Protein AF-A0A8X6JGU9-F1 (afdb_monomer_lite)

Organism: Trichonephila clavata (NCBI:txid2740835)

Secondary structure (DSSP, 8-state):
---HHHHHHHHHT-SSS-------SSPPP-HHHHHHHHB--GGG-GGG-SEEEEETTEEEEEEEESSS-TTSPPEEEE-BPTT--GGGG-

Sequence (90 aa):
MVSKEIAEMIAEARHVQPFNVVIMKEDFYDISAQCDTFLNTSPIKISTASWIKISRANLTIIQVKTTFSNMEPWKEHNIFKRGKSVNDFS

Foldseek 3Di:
DDDPVVQVCQQPVDVPHGDDRDDDPDDPDPVPVVLVQWFDCVVQPVVQFPDWDADPVCNQWIWTDRDPDPPDDTDIDGGTDPPHDPVVVD

Radius of gyration: 21.93 Å; chains: 1; bounding box: 40×43×54 Å

Structure (mmCIF, N/CA/C/O backbone):
data_AF-A0A8X6JGU9-F1
#
_entry.id   AF-A0A8X6JGU9-F1
#
loop_
_atom_site.group_PDB
_atom_site.id
_atom_site.type_symbol
_atom_site.label_atom_id
_atom_site.label_alt_id
_atom_site.label_comp_id
_atom_site.label_asym_id
_atom_site.label_entity_id
_atom_site.label_seq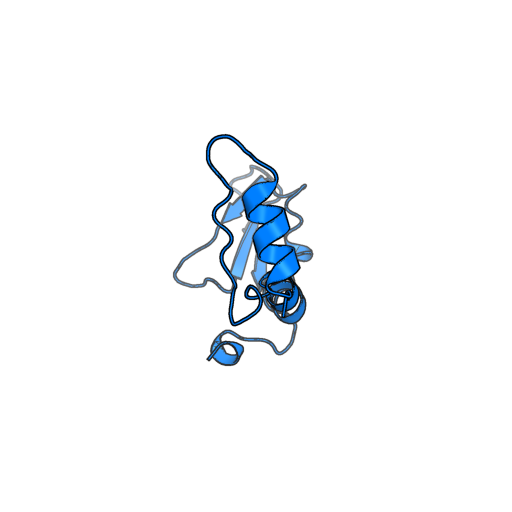_id
_atom_site.pdbx_PDB_ins_code
_atom_site.Cartn_x
_atom_site.Cartn_y
_atom_site.Cartn_z
_atom_site.occupancy
_atom_site.B_iso_or_equiv
_atom_site.auth_seq_id
_atom_site.auth_comp_id
_atom_site.auth_asym_id
_atom_site.auth_atom_id
_atom_site.pdbx_PDB_model_num
ATOM 1 N N . MET A 1 1 ? -15.896 1.110 24.650 1.00 60.75 1 MET A N 1
ATOM 2 C CA . MET A 1 1 ? -17.223 1.731 24.440 1.00 60.75 1 MET A CA 1
ATOM 3 C C . MET A 1 1 ? -17.189 3.146 24.990 1.00 60.75 1 MET A C 1
ATOM 5 O O . MET A 1 1 ? -16.758 3.323 26.122 1.00 60.75 1 MET A O 1
ATOM 9 N N . VAL A 1 2 ? -17.583 4.136 24.190 1.0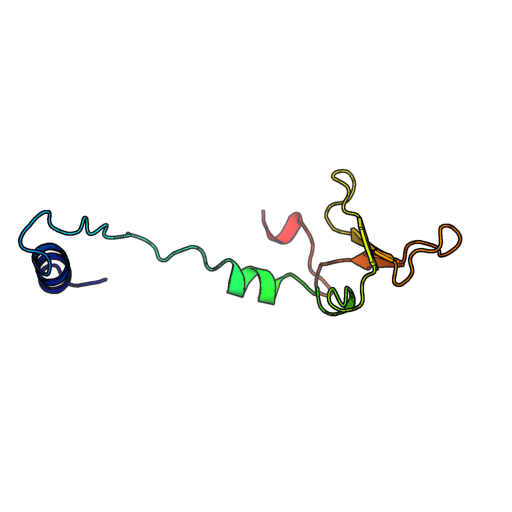0 66.62 2 VAL A N 1
ATOM 10 C CA . VAL A 1 2 ? -17.720 5.533 24.639 1.00 66.62 2 VAL A CA 1
ATOM 11 C C . VAL A 1 2 ? -18.944 5.635 25.558 1.00 66.62 2 VAL A C 1
ATOM 13 O O . VAL A 1 2 ? -19.972 5.023 25.265 1.00 66.62 2 VAL A O 1
ATOM 16 N N . SER A 1 3 ? -18.838 6.351 26.683 1.00 82.38 3 SER A N 1
ATOM 17 C CA . SER A 1 3 ? -19.970 6.537 27.600 1.00 82.38 3 SER A CA 1
ATOM 18 C C . SER A 1 3 ? -21.051 7.416 26.962 1.00 82.38 3 SER A C 1
ATOM 20 O O . SER A 1 3 ? -20.764 8.284 26.135 1.00 82.38 3 SER A O 1
ATOM 22 N N . LYS A 1 4 ? -22.311 7.201 27.357 1.00 83.56 4 LYS A N 1
ATOM 23 C CA . LYS A 1 4 ? -23.466 7.963 26.854 1.00 83.56 4 LYS A CA 1
ATOM 24 C C . LYS A 1 4 ? -23.283 9.475 27.038 1.00 83.56 4 LYS A C 1
ATOM 26 O O . LYS A 1 4 ? -23.564 10.235 26.122 1.00 83.56 4 LYS A O 1
ATOM 31 N N . GLU A 1 5 ? -22.709 9.871 28.170 1.00 85.25 5 GLU A N 1
ATOM 32 C CA . GLU A 1 5 ? -22.412 11.266 28.514 1.00 85.25 5 GLU A CA 1
ATOM 33 C C . GLU A 1 5 ? -21.435 11.923 27.529 1.00 85.25 5 GLU A C 1
ATOM 35 O O . GLU A 1 5 ? -21.631 13.067 27.131 1.00 85.25 5 GLU A O 1
ATOM 40 N N . ILE A 1 6 ? -20.405 11.200 27.073 1.00 86.06 6 ILE A N 1
ATOM 41 C CA . ILE A 1 6 ? -19.452 11.730 26.086 1.00 86.06 6 ILE A CA 1
ATOM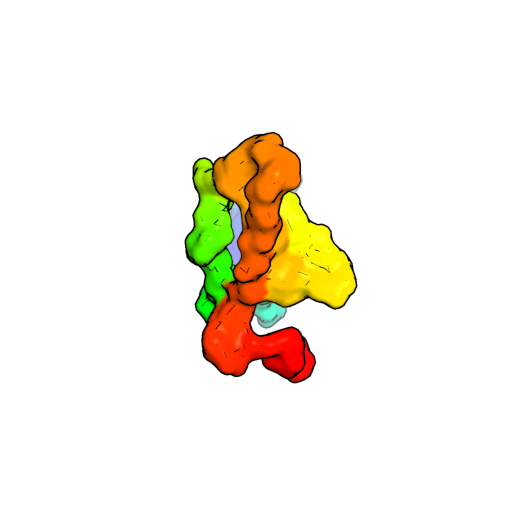 42 C C . ILE A 1 6 ? -20.127 11.881 24.718 1.00 86.06 6 ILE A C 1
ATOM 44 O O . ILE A 1 6 ? -19.889 12.865 24.020 1.00 86.06 6 ILE A O 1
ATOM 48 N N . ALA A 1 7 ? -20.981 10.931 24.331 1.00 86.56 7 ALA A N 1
ATOM 49 C CA . ALA A 1 7 ? -21.722 11.014 23.075 1.00 86.56 7 ALA A CA 1
ATOM 50 C C . ALA A 1 7 ? -22.699 12.205 23.064 1.00 86.56 7 ALA A C 1
ATOM 52 O O . ALA A 1 7 ? -22.771 12.922 22.067 1.00 86.56 7 ALA A O 1
ATOM 53 N N . GLU A 1 8 ? -23.396 12.447 24.177 1.00 87.94 8 GLU A N 1
ATOM 54 C CA . GLU A 1 8 ? -24.298 13.592 24.356 1.00 87.94 8 GLU A CA 1
ATOM 55 C C . GLU A 1 8 ? -23.526 14.918 24.332 1.00 87.94 8 GLU A C 1
ATOM 57 O O . GLU A 1 8 ? -23.878 15.817 23.570 1.00 87.94 8 GLU A O 1
ATOM 62 N N . MET A 1 9 ? -22.393 15.000 25.038 1.00 88.69 9 MET A N 1
ATOM 63 C CA . MET A 1 9 ? -21.512 16.174 25.013 1.00 88.69 9 MET A CA 1
ATOM 64 C C . MET A 1 9 ? -21.017 16.507 23.595 1.00 88.69 9 MET A C 1
ATOM 66 O O . MET A 1 9 ? -20.970 17.675 23.210 1.00 88.69 9 MET A O 1
ATOM 70 N N . ILE A 1 10 ? -20.651 15.499 22.794 1.00 86.94 10 ILE A N 1
ATOM 71 C CA . ILE A 1 10 ? -20.204 15.703 21.407 1.00 86.94 10 ILE A CA 1
ATOM 72 C C . ILE A 1 10 ? -21.364 16.162 20.521 1.00 86.94 10 ILE A C 1
ATOM 74 O O . ILE A 1 10 ? -21.177 17.061 19.702 1.00 86.94 10 ILE A O 1
ATOM 78 N N . ALA A 1 11 ? -22.552 15.573 20.674 1.00 87.38 11 ALA A N 1
ATOM 79 C CA . ALA A 1 11 ? -23.731 15.977 19.913 1.00 87.38 11 ALA A CA 1
ATOM 80 C C . ALA A 1 11 ? -24.082 17.452 20.180 1.00 87.38 11 ALA A C 1
ATOM 82 O O . ALA A 1 11 ? -24.311 18.215 19.238 1.00 87.38 11 ALA A O 1
ATOM 83 N N . GLU A 1 12 ? -24.047 17.861 21.450 1.00 90.19 12 GLU A N 1
ATOM 84 C CA . GLU A 1 12 ? -24.432 19.194 21.924 1.00 90.19 12 GLU A CA 1
ATOM 85 C C . GLU A 1 12 ? -23.349 20.268 21.756 1.00 90.19 12 GLU A C 1
ATOM 87 O O . GLU A 1 12 ? -23.651 21.457 21.862 1.00 90.19 12 GLU A O 1
ATOM 92 N N . ALA A 1 13 ? -22.114 19.890 21.404 1.00 89.50 13 ALA A N 1
ATOM 93 C CA . ALA A 1 13 ? -21.022 20.829 21.135 1.00 89.50 13 ALA A CA 1
ATOM 94 C C . ALA A 1 13 ? -21.358 21.862 20.038 1.00 89.50 13 ALA A C 1
ATOM 96 O O . ALA A 1 13 ? -20.719 22.913 19.951 1.00 89.50 13 ALA A O 1
ATOM 97 N N . ARG A 1 14 ? -22.371 21.588 19.199 1.00 85.19 14 ARG A N 1
ATOM 98 C CA . ARG A 1 14 ? -22.931 22.547 18.241 1.00 85.19 14 ARG A CA 1
ATOM 99 C C . ARG A 1 14 ? -24.406 22.823 18.548 1.00 85.19 14 ARG A C 1
ATOM 101 O O . ARG A 1 14 ? -25.276 22.026 18.216 1.00 85.19 14 ARG A O 1
ATOM 108 N N . HIS A 1 15 ? -24.690 23.999 19.114 1.00 78.12 15 HIS A N 1
ATOM 109 C CA . HIS A 1 15 ? -26.051 24.400 19.505 1.00 78.12 15 HIS A CA 1
ATOM 110 C C . HIS A 1 15 ? -27.027 24.578 18.330 1.00 78.12 15 HIS A C 1
ATOM 112 O O . HIS A 1 15 ? -28.228 24.382 18.493 1.00 78.12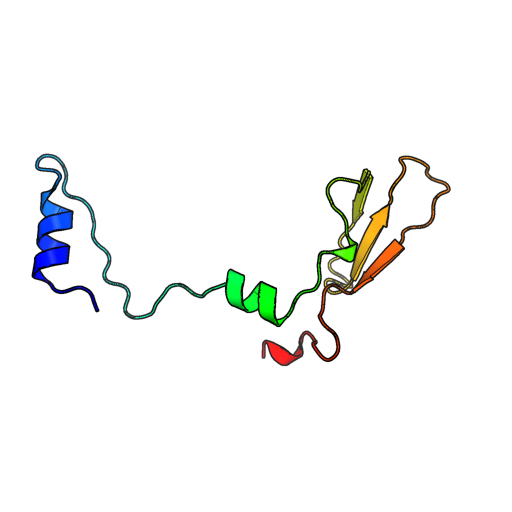 15 HIS A O 1
ATOM 118 N N . VAL A 1 16 ? -26.534 24.936 17.139 1.00 82.12 16 VAL A N 1
ATOM 119 C CA . VAL A 1 16 ? -27.347 25.028 15.917 1.00 82.12 16 VAL A CA 1
ATOM 120 C C . VAL A 1 16 ? -26.969 23.859 15.011 1.00 82.12 16 VAL A C 1
ATOM 122 O O . VAL A 1 16 ? -25.852 23.808 14.500 1.00 82.12 16 VAL A O 1
ATOM 125 N N . GLN A 1 17 ? -27.907 22.922 14.831 1.00 81.25 17 GLN A N 1
ATOM 126 C CA . GLN A 1 17 ? -27.721 21.619 14.172 1.00 81.25 17 GLN A CA 1
ATOM 127 C C . GLN A 1 17 ? -26.677 20.725 14.877 1.00 81.25 17 GLN A C 1
ATOM 129 O O . GLN A 1 17 ? -25.522 20.711 14.451 1.00 81.25 17 GLN A O 1
ATOM 134 N N . PRO A 1 18 ? -27.072 19.965 15.909 1.00 87.31 18 PRO A N 1
ATOM 135 C CA . PRO A 1 18 ? -26.205 19.024 16.625 1.00 87.31 18 PRO A CA 1
ATOM 136 C C . PRO A 1 18 ? -25.456 18.046 15.708 1.00 87.31 18 PRO A C 1
ATOM 138 O O . PRO A 1 18 ? -25.929 17.711 14.616 1.00 87.31 18 PRO A O 1
ATOM 141 N N . PHE A 1 19 ? -24.296 17.558 16.152 1.00 87.38 19 PHE A N 1
ATOM 142 C CA . PHE A 1 19 ? -23.588 16.492 15.439 1.00 87.38 19 PHE A CA 1
ATOM 143 C C . PHE A 1 19 ? -24.354 15.167 15.549 1.00 87.38 19 PHE A C 1
ATOM 145 O O . PHE A 1 19 ? -24.857 14.816 16.615 1.00 87.38 19 PHE A O 1
ATOM 152 N N . ASN A 1 20 ? -24.407 14.399 14.456 1.00 84.12 20 ASN A N 1
ATOM 153 C CA . ASN A 1 20 ? -24.939 13.040 14.493 1.00 84.12 20 ASN A CA 1
ATOM 154 C C . ASN A 1 20 ? -23.851 12.079 14.987 1.00 84.12 20 ASN A C 1
ATOM 156 O O . ASN A 1 20 ? -22.914 11.765 14.250 1.00 84.12 20 ASN A O 1
ATOM 160 N N . VAL A 1 21 ? -23.964 11.636 16.237 1.00 83.88 21 VAL A N 1
ATOM 161 C CA . VAL A 1 21 ? -23.007 10.710 16.850 1.00 83.88 21 VAL A CA 1
ATOM 162 C C . VAL A 1 21 ? -23.472 9.276 16.615 1.00 83.88 21 VAL A C 1
ATOM 164 O O . VAL A 1 21 ? -24.506 8.850 17.125 1.00 83.88 21 VAL A O 1
ATOM 167 N N . VAL A 1 22 ? -22.691 8.514 15.850 1.00 83.12 22 VAL A N 1
ATOM 168 C CA . VAL A 1 22 ? -22.962 7.099 15.572 1.00 83.12 22 VAL A CA 1
ATOM 169 C C . VAL A 1 22 ? -22.104 6.239 16.493 1.00 83.12 22 VAL A C 1
ATOM 171 O O . VAL A 1 22 ? -20.881 6.210 16.367 1.00 83.12 22 VAL A O 1
ATOM 174 N N . ILE A 1 23 ? -22.744 5.523 17.420 1.00 80.25 23 ILE A N 1
ATOM 175 C CA . ILE A 1 23 ? -22.059 4.548 18.274 1.00 80.25 23 ILE A CA 1
ATOM 176 C C . ILE A 1 23 ? -21.845 3.272 17.461 1.00 80.25 23 ILE A C 1
ATOM 178 O O . ILE A 1 23 ? -22.791 2.537 17.174 1.00 80.25 23 ILE A O 1
ATOM 182 N N . MET A 1 24 ? -20.597 3.008 17.089 1.00 76.12 24 MET A N 1
ATOM 183 C CA . MET A 1 24 ? -20.236 1.771 16.406 1.00 76.12 24 MET A CA 1
ATOM 184 C C . MET A 1 24 ? -20.119 0.630 17.421 1.00 76.12 24 MET A C 1
ATOM 186 O O . MET A 1 24 ? -19.548 0.797 18.499 1.00 76.12 24 MET A O 1
ATOM 190 N N . LYS A 1 25 ? -20.716 -0.523 17.093 1.00 70.94 25 LYS A N 1
ATOM 191 C CA . LYS A 1 25 ? -20.635 -1.742 17.919 1.00 70.94 25 LYS A CA 1
ATOM 192 C C . LYS A 1 25 ? -19.268 -2.418 17.825 1.00 70.94 25 LYS A C 1
ATOM 194 O O . LYS A 1 25 ? -18.868 -3.097 18.763 1.00 70.94 25 LYS A O 1
ATOM 199 N N . GLU A 1 26 ? -18.595 -2.221 16.700 1.00 75.62 26 GLU A N 1
ATOM 200 C CA . GLU A 1 26 ? -17.294 -2.784 16.366 1.00 75.62 26 GLU A CA 1
ATOM 201 C C . GLU A 1 26 ? -16.399 -1.646 15.886 1.00 75.62 26 GLU A C 1
ATOM 203 O O . GLU A 1 26 ? -16.888 -0.668 15.309 1.00 75.62 26 GLU A O 1
ATOM 208 N N . ASP A 1 27 ? -15.102 -1.763 16.151 1.00 75.44 27 ASP A N 1
ATOM 209 C CA . ASP A 1 27 ? -14.128 -0.810 15.636 1.00 75.44 27 ASP A CA 1
ATOM 210 C C . ASP A 1 27 ? -14.100 -0.867 14.103 1.00 75.44 27 ASP A C 1
ATOM 212 O O . ASP A 1 27 ? -14.474 -1.867 13.481 1.00 75.44 27 ASP A O 1
ATOM 216 N N . PHE A 1 28 ? -13.662 0.223 13.471 1.00 80.38 28 PHE A N 1
ATOM 217 C CA . PHE A 1 28 ? -13.442 0.213 12.030 1.00 80.38 28 PHE A CA 1
ATOM 218 C C . PHE A 1 28 ? -12.492 -0.925 11.661 1.00 80.38 28 PHE A C 1
ATOM 220 O O . PHE A 1 28 ? -11.479 -1.139 12.326 1.00 80.38 28 PHE A O 1
ATOM 227 N N . TYR A 1 29 ? -12.807 -1.627 10.571 1.00 81.38 29 TYR A N 1
ATOM 228 C CA . TYR A 1 29 ? -11.902 -2.630 10.035 1.00 81.38 29 TYR A CA 1
ATOM 229 C C . TYR A 1 29 ? -10.557 -1.972 9.724 1.00 81.38 29 TYR A C 1
ATOM 231 O O . TYR A 1 29 ? -10.475 -1.070 8.883 1.00 81.38 29 TYR A O 1
ATOM 239 N N . ASP A 1 30 ? -9.510 -2.411 10.420 1.00 86.69 30 ASP A N 1
ATOM 240 C CA . ASP A 1 30 ? -8.178 -1.839 10.280 1.00 86.69 30 ASP A CA 1
ATOM 241 C C . ASP A 1 30 ? -7.517 -2.360 9.000 1.00 86.69 30 ASP A C 1
ATOM 243 O O . ASP A 1 30 ? -6.723 -3.303 8.995 1.00 86.69 30 ASP A O 1
ATOM 247 N N . ILE A 1 31 ? -7.868 -1.727 7.880 1.00 87.75 31 ILE A N 1
ATOM 248 C CA . ILE A 1 31 ? -7.283 -2.025 6.572 1.00 87.75 31 ILE A CA 1
ATOM 249 C C . ILE A 1 31 ? -5.758 -1.866 6.621 1.00 87.75 31 ILE A C 1
ATOM 251 O O . ILE A 1 31 ? -5.059 -2.617 5.942 1.00 87.75 31 ILE A O 1
ATOM 255 N N . SER A 1 32 ? -5.237 -0.928 7.422 1.00 88.69 32 SER A N 1
ATOM 256 C CA . SER A 1 32 ? -3.798 -0.674 7.521 1.00 88.69 32 SER A CA 1
ATOM 257 C C . SER A 1 32 ? -3.077 -1.871 8.123 1.00 88.69 32 SER A C 1
ATOM 259 O O . SER A 1 32 ? -2.185 -2.419 7.480 1.00 88.69 32 SER A O 1
ATOM 261 N N . ALA A 1 33 ? -3.514 -2.344 9.293 1.00 89.75 33 ALA A N 1
ATOM 262 C CA . ALA A 1 33 ? -2.916 -3.508 9.946 1.00 89.75 33 ALA A CA 1
ATOM 263 C C . ALA A 1 33 ? -2.969 -4.761 9.058 1.00 89.75 33 ALA A C 1
ATOM 265 O O . ALA A 1 33 ? -2.035 -5.570 9.029 1.00 89.75 33 ALA A O 1
ATOM 266 N N . GLN A 1 34 ? -4.045 -4.913 8.286 1.00 89.69 34 GLN A N 1
ATOM 267 C CA . GLN A 1 34 ? -4.196 -6.020 7.346 1.00 89.69 34 GLN A CA 1
ATOM 268 C C . GLN A 1 34 ? -3.238 -5.867 6.157 1.00 89.69 34 GLN A C 1
ATOM 270 O O . GLN A 1 34 ? -2.508 -6.800 5.823 1.00 89.69 34 GLN A O 1
ATOM 275 N N . CYS A 1 35 ? -3.131 -4.678 5.565 1.00 90.44 35 CYS A N 1
ATOM 276 C CA . CYS A 1 35 ? -2.149 -4.415 4.512 1.00 90.44 35 CYS A CA 1
ATOM 277 C C . CYS A 1 35 ? -0.718 -4.662 5.007 1.00 90.44 35 CYS A C 1
ATOM 279 O O . CYS A 1 35 ? 0.055 -5.328 4.319 1.00 90.44 35 CYS A O 1
ATOM 281 N N . ASP A 1 36 ? -0.394 -4.232 6.224 1.00 91.19 36 ASP A N 1
ATOM 282 C CA . ASP A 1 36 ? 0.910 -4.465 6.841 1.00 91.19 36 ASP A CA 1
ATOM 283 C C . ASP A 1 36 ? 1.164 -5.944 7.133 1.00 91.19 36 ASP A C 1
ATOM 285 O O . ASP A 1 36 ? 2.305 -6.394 7.093 1.00 91.19 36 ASP A O 1
ATOM 289 N N . THR A 1 37 ? 0.135 -6.744 7.391 1.00 91.19 37 THR A N 1
ATOM 290 C CA . THR A 1 37 ? 0.288 -8.183 7.646 1.00 91.19 37 THR A CA 1
ATOM 291 C C . THR A 1 37 ? 0.468 -8.983 6.356 1.00 91.19 37 THR A C 1
ATOM 293 O O . THR A 1 37 ? 1.233 -9.952 6.328 1.00 91.19 37 THR A O 1
ATOM 296 N N . PHE A 1 38 ? -0.211 -8.587 5.278 1.00 92.31 38 PHE A N 1
ATOM 297 C CA . PHE A 1 38 ? -0.327 -9.400 4.069 1.00 92.31 38 PHE A CA 1
ATOM 298 C C . PHE A 1 38 ? 0.505 -8.897 2.893 1.00 92.31 38 PHE A C 1
ATOM 300 O O . PHE A 1 38 ? 0.973 -9.716 2.100 1.00 92.31 38 PHE A O 1
ATOM 307 N N . LEU A 1 39 ? 0.724 -7.588 2.771 1.00 93.50 39 LEU A N 1
ATOM 308 C CA . LEU A 1 39 ? 1.267 -6.980 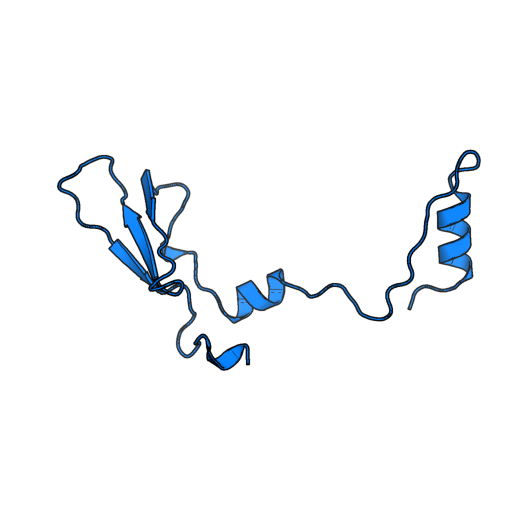1.560 1.00 93.50 39 LEU A CA 1
ATOM 309 C C . LEU A 1 39 ? 2.729 -6.536 1.713 1.00 93.50 39 LEU A C 1
ATOM 311 O O . LEU A 1 39 ? 3.172 -6.070 2.760 1.00 93.50 39 LEU A O 1
ATOM 315 N N . ASN A 1 40 ? 3.495 -6.671 0.635 1.00 92.38 40 ASN A N 1
ATOM 316 C CA . ASN A 1 40 ? 4.841 -6.147 0.459 1.00 92.38 40 ASN A CA 1
ATOM 317 C C . ASN A 1 40 ? 4.898 -5.298 -0.817 1.00 92.38 40 ASN A C 1
ATOM 319 O O . ASN A 1 40 ? 5.210 -5.786 -1.902 1.00 92.38 40 ASN A O 1
ATOM 323 N N . THR A 1 41 ? 4.595 -4.010 -0.683 1.00 90.50 41 THR A N 1
ATOM 324 C CA . THR A 1 41 ? 4.539 -3.063 -1.808 1.00 90.50 41 THR A CA 1
ATOM 325 C C . THR A 1 41 ? 5.820 -2.244 -1.978 1.00 90.50 41 THR A C 1
ATOM 327 O O . THR A 1 41 ? 5.990 -1.582 -3.002 1.00 90.50 41 THR A O 1
ATOM 330 N N . SER A 1 42 ? 6.770 -2.318 -1.039 1.00 90.19 42 SER A N 1
ATOM 331 C CA . SER A 1 42 ? 8.046 -1.586 -1.102 1.00 90.19 42 SER A CA 1
ATOM 332 C C . SER A 1 42 ? 8.843 -1.805 -2.403 1.00 90.19 42 SER A C 1
ATOM 334 O O . SER A 1 42 ? 9.415 -0.834 -2.904 1.00 90.19 42 SER A O 1
ATOM 336 N N . PRO A 1 43 ? 8.872 -3.014 -3.011 1.00 89.44 43 PRO A N 1
ATOM 337 C CA . PRO A 1 43 ? 9.580 -3.247 -4.273 1.00 89.44 43 PRO A CA 1
ATOM 338 C C . PRO A 1 43 ? 9.028 -2.471 -5.475 1.00 89.44 43 PRO A C 1
ATOM 340 O O . PRO A 1 43 ? 9.772 -2.248 -6.425 1.00 89.44 43 PRO A O 1
ATOM 343 N N . ILE A 1 44 ? 7.764 -2.032 -5.428 1.00 91.31 44 ILE A N 1
ATOM 344 C CA . ILE A 1 44 ? 7.111 -1.285 -6.517 1.00 91.31 44 ILE A CA 1
ATOM 345 C C . ILE A 1 44 ? 7.784 0.079 -6.716 1.00 91.31 44 ILE A C 1
ATOM 347 O O . ILE A 1 44 ? 7.859 0.562 -7.842 1.00 91.31 44 ILE A O 1
ATOM 351 N N . LYS A 1 45 ? 8.284 0.693 -5.628 1.00 90.25 45 LYS A N 1
ATOM 352 C CA . LYS A 1 45 ? 8.965 2.001 -5.625 1.00 90.25 45 LYS A CA 1
ATOM 353 C C . LYS A 1 45 ? 8.225 3.058 -6.455 1.00 90.25 45 LYS A C 1
ATOM 355 O O . LYS A 1 45 ? 8.783 3.629 -7.391 1.00 90.25 45 LYS A O 1
ATOM 360 N N . ILE A 1 46 ? 6.970 3.323 -6.079 1.00 90.50 46 ILE A N 1
ATOM 361 C CA . ILE A 1 46 ? 6.026 4.185 -6.818 1.00 90.50 46 ILE A CA 1
ATOM 362 C C . ILE A 1 46 ? 6.625 5.554 -7.166 1.00 90.50 46 ILE A C 1
ATOM 364 O O . ILE A 1 46 ? 6.421 6.038 -8.271 1.00 90.50 46 ILE A O 1
ATOM 368 N N . SER A 1 47 ? 7.425 6.146 -6.276 1.00 92.56 47 SER A N 1
ATOM 369 C CA . SER A 1 47 ? 8.097 7.433 -6.515 1.00 92.56 47 SER A CA 1
ATOM 370 C C . SER A 1 47 ? 9.049 7.442 -7.718 1.00 92.56 47 SER A C 1
ATOM 372 O O . SER A 1 47 ? 9.352 8.505 -8.246 1.00 92.56 47 SER A O 1
ATOM 374 N N . THR A 1 48 ? 9.528 6.272 -8.145 1.00 91.38 48 THR A N 1
ATOM 375 C CA . THR A 1 48 ? 10.437 6.090 -9.290 1.00 91.38 48 THR A CA 1
ATOM 376 C C . THR A 1 48 ? 9.804 5.303 -10.440 1.00 91.38 48 THR A C 1
ATOM 378 O O . THR A 1 48 ? 10.450 5.066 -11.460 1.00 91.38 48 THR A O 1
ATOM 381 N N . ALA A 1 49 ? 8.556 4.861 -10.278 1.00 92.12 49 ALA A N 1
ATOM 382 C CA . ALA A 1 49 ? 7.837 4.132 -11.307 1.00 92.12 49 ALA A CA 1
ATOM 383 C C . ALA A 1 49 ? 7.338 5.119 -12.368 1.00 92.12 49 ALA A C 1
ATOM 385 O O . ALA A 1 49 ? 6.640 6.078 -12.053 1.00 92.12 49 ALA A O 1
ATOM 386 N N . SER A 1 50 ? 7.659 4.856 -13.632 1.00 94.44 50 SER A N 1
ATOM 387 C CA . SER A 1 50 ? 7.094 5.614 -14.750 1.00 94.44 50 SER A CA 1
ATOM 388 C C . SER A 1 50 ? 5.718 5.064 -15.137 1.00 94.44 50 SER A C 1
ATOM 390 O O . SER A 1 50 ? 4.832 5.825 -15.514 1.00 94.44 50 SER A O 1
ATOM 392 N N . TRP A 1 51 ? 5.532 3.738 -15.072 1.00 94.06 51 TRP A N 1
ATOM 393 C CA . TRP A 1 51 ? 4.267 3.078 -15.409 1.00 94.06 51 TRP A CA 1
ATOM 394 C C . TRP A 1 51 ? 3.949 1.981 -14.400 1.00 94.06 51 TRP A C 1
ATOM 396 O O . TRP A 1 51 ? 4.827 1.203 -14.021 1.00 94.06 51 TRP A O 1
ATOM 406 N N . ILE A 1 52 ? 2.673 1.879 -14.034 1.00 94.31 52 ILE A N 1
ATOM 407 C CA . ILE A 1 52 ? 2.129 0.804 -13.206 1.00 94.31 52 ILE A CA 1
ATOM 408 C C . ILE A 1 52 ? 0.969 0.180 -13.970 1.00 94.31 52 ILE A C 1
ATOM 410 O O . ILE A 1 52 ? 0.093 0.883 -14.474 1.00 94.31 52 ILE A O 1
ATOM 414 N N . LYS A 1 53 ? 0.960 -1.146 -14.056 1.00 93.12 53 LYS A N 1
ATOM 415 C CA . LYS A 1 53 ? -0.096 -1.907 -14.711 1.00 93.12 53 LYS A CA 1
ATOM 416 C C . LYS A 1 53 ? -0.605 -2.995 -13.777 1.00 93.12 53 LYS A C 1
ATOM 418 O O . LYS A 1 53 ? 0.163 -3.783 -13.227 1.00 93.12 53 LYS A O 1
ATOM 423 N N . ILE A 1 54 ? -1.925 -3.026 -13.636 1.00 93.81 54 ILE A N 1
ATOM 424 C CA . ILE A 1 54 ? -2.667 -3.973 -12.806 1.00 93.81 54 ILE A CA 1
ATOM 425 C C . ILE A 1 54 ? -3.687 -4.657 -13.713 1.00 93.81 54 ILE A C 1
ATOM 427 O O . ILE A 1 54 ? -4.364 -3.996 -14.501 1.00 93.81 54 ILE A O 1
ATOM 431 N N . SER A 1 55 ? -3.787 -5.981 -13.625 1.00 93.69 55 SER A N 1
ATOM 432 C CA . SER A 1 55 ? -4.727 -6.773 -14.418 1.00 93.69 55 SER A CA 1
ATOM 433 C C . SER A 1 55 ? -5.691 -7.517 -13.509 1.00 93.69 55 SER A C 1
ATOM 435 O O . SER A 1 55 ? -5.272 -8.141 -12.539 1.00 93.69 55 SER A O 1
ATOM 437 N N . ARG A 1 56 ? -6.981 -7.534 -13.866 1.00 90.31 56 ARG A N 1
ATOM 438 C CA . ARG A 1 56 ? -7.987 -8.339 -13.152 1.00 90.31 56 ARG A CA 1
ATOM 439 C C . ARG A 1 56 ? -7.691 -9.837 -13.205 1.00 90.31 56 ARG A C 1
ATOM 441 O O . ARG A 1 56 ? -8.050 -10.549 -12.280 1.00 90.31 56 ARG A O 1
ATOM 448 N N . ALA A 1 57 ? -7.027 -10.302 -14.265 1.00 89.88 57 ALA A N 1
ATOM 449 C CA . ALA A 1 57 ? -6.673 -11.711 -14.416 1.00 89.88 57 ALA A CA 1
ATOM 450 C C . ALA A 1 57 ? -5.625 -12.170 -13.388 1.00 89.88 57 ALA A C 1
ATOM 452 O O . ALA A 1 57 ? -5.555 -13.353 -13.078 1.00 89.88 57 ALA A O 1
ATOM 453 N N . ASN A 1 58 ? -4.813 -11.247 -12.863 1.00 87.81 58 ASN A N 1
ATOM 454 C CA . ASN A 1 58 ? -3.825 -11.553 -11.841 1.00 87.81 58 ASN A CA 1
ATOM 455 C C . ASN A 1 58 ? -3.618 -10.348 -10.918 1.00 87.81 58 ASN A C 1
ATOM 457 O O . ASN A 1 58 ? -2.652 -9.601 -11.049 1.00 87.81 58 ASN A O 1
ATOM 461 N N . LEU A 1 59 ? -4.543 -10.174 -9.972 1.00 87.88 59 LEU A N 1
ATOM 462 C CA . LEU A 1 59 ? -4.497 -9.078 -8.998 1.00 87.88 59 LEU A CA 1
ATOM 463 C C . LEU A 1 59 ? -3.315 -9.184 -8.024 1.00 87.88 59 LEU A C 1
ATOM 465 O O . LEU A 1 59 ? -2.976 -8.206 -7.367 1.00 87.88 59 LEU A O 1
ATOM 469 N N . THR A 1 60 ? -2.684 -10.357 -7.934 1.00 90.38 60 THR A N 1
ATOM 470 C CA . THR A 1 60 ? -1.554 -10.598 -7.026 1.00 90.38 60 THR A CA 1
ATOM 471 C C . THR A 1 60 ? -0.232 -10.064 -7.569 1.00 90.38 60 THR A C 1
ATOM 473 O O . THR A 1 60 ? 0.716 -9.888 -6.808 1.00 90.38 60 THR A O 1
ATOM 476 N N . ILE A 1 61 ? -0.162 -9.785 -8.875 1.00 93.62 61 ILE A N 1
ATOM 477 C CA . ILE A 1 61 ? 1.046 -9.310 -9.542 1.00 93.62 61 ILE A CA 1
ATOM 478 C C . ILE A 1 61 ? 0.823 -7.897 -10.070 1.00 93.62 61 ILE A C 1
ATOM 480 O O . ILE A 1 61 ? -0.068 -7.641 -10.880 1.00 93.62 61 ILE A O 1
ATOM 484 N N . ILE A 1 62 ? 1.694 -6.984 -9.650 1.00 94.62 62 ILE A N 1
ATOM 485 C CA . ILE A 1 62 ? 1.787 -5.634 -10.197 1.00 94.62 62 ILE A CA 1
ATOM 486 C C . ILE A 1 62 ? 2.958 -5.581 -11.172 1.00 94.62 62 ILE A C 1
ATOM 488 O O . ILE A 1 62 ? 4.070 -6.006 -10.857 1.00 94.62 62 ILE A O 1
ATOM 492 N N . GLN A 1 63 ? 2.704 -5.041 -12.360 1.00 94.56 63 GLN A N 1
ATOM 493 C CA . GLN A 1 63 ? 3.716 -4.831 -13.387 1.00 94.56 63 GLN A CA 1
ATOM 494 C C . GLN A 1 63 ? 4.194 -3.374 -13.340 1.00 94.56 63 GLN A C 1
ATOM 496 O O . GLN A 1 63 ? 3.375 -2.453 -13.347 1.00 94.56 63 GLN A O 1
ATOM 501 N N . VAL A 1 64 ? 5.509 -3.151 -13.311 1.00 94.69 64 VAL A N 1
ATOM 502 C CA . VAL A 1 64 ? 6.121 -1.817 -13.198 1.00 94.69 64 VAL A CA 1
ATOM 503 C C . VAL A 1 64 ? 7.150 -1.592 -14.306 1.00 94.69 64 VAL A C 1
ATOM 505 O O . VAL A 1 64 ? 7.914 -2.499 -14.646 1.00 94.69 64 VAL A O 1
ATOM 508 N N . LYS A 1 65 ? 7.197 -0.369 -14.845 1.00 94.75 65 LYS A N 1
ATOM 509 C CA . LYS A 1 65 ? 8.324 0.140 -15.643 1.00 94.75 65 LYS A CA 1
ATOM 510 C C . LYS A 1 65 ? 8.946 1.349 -14.978 1.00 94.75 65 LYS A C 1
ATOM 512 O O . LYS A 1 65 ? 8.245 2.190 -14.414 1.00 94.75 65 LYS A O 1
ATOM 517 N N . THR A 1 66 ? 10.262 1.454 -15.103 1.00 92.00 66 THR A N 1
ATOM 518 C CA . THR A 1 66 ? 11.013 2.596 -14.572 1.00 92.00 66 THR A CA 1
ATOM 519 C C . THR A 1 66 ? 11.259 3.670 -15.620 1.00 92.00 66 THR A C 1
ATOM 521 O O . THR A 1 66 ? 11.462 4.825 -15.262 1.00 92.00 66 THR A O 1
ATOM 524 N N . THR A 1 67 ? 11.148 3.333 -16.906 1.00 90.38 67 THR A N 1
ATOM 525 C CA . THR A 1 67 ? 11.322 4.266 -18.022 1.00 90.38 67 THR A CA 1
ATOM 526 C C . THR A 1 67 ? 10.055 4.387 -18.871 1.00 90.38 67 THR A C 1
ATOM 528 O O . THR A 1 67 ? 9.139 3.568 -18.791 1.00 90.38 67 THR A O 1
ATOM 531 N N . PHE A 1 68 ? 10.020 5.402 -19.736 1.00 88.50 68 PHE A N 1
ATOM 532 C CA . PHE A 1 68 ? 8.986 5.570 -20.765 1.00 88.50 68 PHE A CA 1
ATOM 533 C C . PHE A 1 68 ? 9.281 4.776 -22.049 1.00 88.50 68 PHE A C 1
ATOM 535 O O . PHE A 1 68 ? 8.576 4.923 -23.044 1.00 88.50 68 PHE A O 1
ATOM 542 N N . SER A 1 69 ? 10.331 3.947 -22.060 1.00 90.31 69 SER A N 1
ATOM 543 C CA . SER A 1 69 ? 10.702 3.179 -23.244 1.00 90.31 69 SER A CA 1
ATOM 544 C C . SER A 1 69 ? 9.739 2.017 -23.477 1.00 90.31 69 SER A C 1
ATOM 546 O O . SER A 1 69 ? 9.464 1.191 -22.596 1.00 90.31 69 SER A O 1
ATOM 548 N N . ASN A 1 70 ? 9.283 1.888 -24.719 1.00 84.38 70 ASN A N 1
ATOM 549 C CA . ASN A 1 70 ? 8.487 0.740 -25.142 1.00 84.38 70 ASN A CA 1
ATOM 550 C C . ASN A 1 70 ? 9.306 -0.558 -25.177 1.00 84.38 70 ASN A C 1
ATOM 552 O O . ASN A 1 70 ? 8.723 -1.629 -25.040 1.00 84.38 70 ASN A O 1
ATOM 556 N N . MET A 1 71 ? 10.636 -0.463 -25.295 1.00 89.88 71 MET A N 1
ATOM 557 C CA . MET A 1 71 ? 11.536 -1.621 -25.341 1.00 89.88 71 MET A CA 1
ATOM 558 C C . MET A 1 71 ? 11.881 -2.189 -23.956 1.00 89.88 71 MET A C 1
ATOM 560 O O . MET A 1 71 ? 12.310 -3.335 -23.872 1.00 89.88 71 MET A O 1
ATOM 564 N N . GLU A 1 72 ? 11.699 -1.426 -22.868 1.00 88.88 72 GLU A N 1
ATOM 565 C CA . GLU A 1 72 ? 11.902 -1.961 -21.513 1.00 88.88 72 GLU A CA 1
ATOM 566 C C . GLU A 1 72 ? 10.827 -3.028 -21.223 1.00 88.88 72 GLU A C 1
ATOM 568 O O . GLU A 1 72 ? 9.633 -2.744 -21.392 1.00 88.88 72 GLU A O 1
ATOM 573 N N . PRO A 1 73 ? 11.199 -4.245 -20.785 1.00 91.62 73 PRO A N 1
ATOM 574 C CA . PRO A 1 73 ? 10.225 -5.236 -20.353 1.00 91.62 73 PRO A CA 1
ATOM 575 C C . PRO A 1 73 ? 9.569 -4.809 -19.035 1.00 91.62 73 PRO A C 1
ATOM 577 O O . PRO A 1 73 ? 10.172 -4.139 -18.198 1.00 91.62 73 PRO A O 1
ATOM 580 N N . TRP A 1 74 ? 8.320 -5.222 -18.832 1.00 93.50 74 TRP A N 1
ATOM 581 C CA . TRP A 1 74 ? 7.641 -5.027 -17.554 1.00 93.50 74 TRP A CA 1
ATOM 582 C C . TRP A 1 74 ? 8.296 -5.883 -16.471 1.00 93.50 74 TRP A C 1
ATOM 584 O O . TRP A 1 74 ? 8.512 -7.078 -16.671 1.00 93.50 74 TRP A O 1
ATOM 594 N N . LYS A 1 75 ? 8.579 -5.285 -15.314 1.00 93.00 75 LYS A N 1
ATOM 595 C CA . LYS A 1 75 ? 8.998 -6.028 -14.124 1.00 93.00 75 LYS A CA 1
ATOM 596 C C . LYS A 1 75 ? 7.772 -6.424 -13.328 1.00 93.00 75 LYS A C 1
ATOM 598 O O . LYS A 1 75 ? 6.920 -5.586 -13.049 1.00 93.00 75 LYS A O 1
ATOM 603 N N . GLU A 1 76 ? 7.690 -7.695 -12.978 1.00 94.31 76 GLU A N 1
ATOM 604 C CA . GLU A 1 76 ? 6.566 -8.250 -12.237 1.00 94.31 76 GLU A CA 1
ATOM 605 C C . GLU A 1 76 ? 6.897 -8.345 -10.750 1.00 94.31 76 GLU A C 1
ATOM 607 O O . GLU A 1 76 ? 7.964 -8.823 -10.362 1.00 94.31 76 GLU A O 1
ATOM 612 N N . HIS A 1 77 ? 5.966 -7.898 -9.915 1.00 93.56 77 HIS A N 1
ATOM 613 C CA . HIS A 1 77 ? 6.098 -7.913 -8.467 1.00 93.56 77 HIS A CA 1
ATOM 614 C C . HIS A 1 77 ? 4.862 -8.546 -7.842 1.00 93.56 77 HIS A C 1
ATOM 616 O O . HIS A 1 77 ? 3.758 -8.021 -7.976 1.00 93.56 77 HIS A O 1
ATOM 622 N N . ASN A 1 78 ? 5.053 -9.662 -7.136 1.00 93.38 78 ASN A N 1
ATOM 623 C CA . ASN A 1 78 ? 4.012 -10.216 -6.280 1.00 93.38 78 ASN A CA 1
ATOM 624 C C . ASN A 1 78 ? 3.836 -9.304 -5.059 1.00 93.38 78 ASN A C 1
ATOM 626 O O . ASN A 1 78 ? 4.815 -8.978 -4.385 1.00 93.38 78 ASN A O 1
ATOM 630 N N . ILE A 1 79 ? 2.598 -8.888 -4.801 1.00 93.19 79 ILE A N 1
ATOM 631 C CA . ILE A 1 79 ? 2.272 -7.972 -3.709 1.00 93.19 79 ILE A CA 1
ATOM 632 C C . ILE A 1 79 ? 2.178 -8.663 -2.356 1.00 93.19 79 ILE A C 1
ATOM 634 O O . ILE A 1 79 ? 2.142 -7.966 -1.353 1.00 93.19 79 ILE A O 1
ATOM 638 N N . PHE A 1 80 ? 2.122 -9.992 -2.290 1.00 93.44 80 PHE A N 1
ATOM 639 C CA . PHE A 1 80 ? 2.021 -10.703 -1.023 1.00 93.44 80 PHE A CA 1
ATOM 640 C C . PHE A 1 80 ? 3.374 -10.880 -0.343 1.00 93.44 80 PHE A C 1
ATOM 642 O O . PHE A 1 80 ? 4.410 -11.124 -0.968 1.00 93.44 80 PHE A O 1
ATOM 649 N N . LYS A 1 81 ? 3.353 -10.81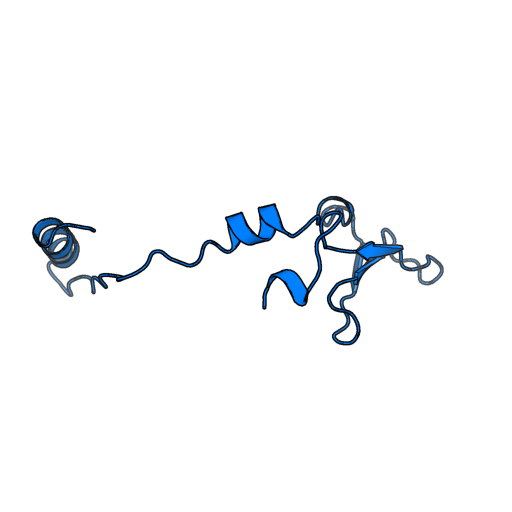2 0.989 1.00 93.19 81 LYS A N 1
ATOM 650 C CA . LYS A 1 81 ? 4.468 -11.268 1.815 1.00 93.19 81 LYS A CA 1
ATOM 651 C C . LYS A 1 81 ? 4.695 -12.766 1.615 1.00 93.19 81 LYS A C 1
ATOM 653 O O . LYS A 1 81 ? 3.804 -13.524 1.235 1.00 93.19 81 LYS A O 1
ATOM 658 N N . ARG A 1 82 ? 5.922 -13.210 1.890 1.00 89.75 82 ARG A N 1
ATOM 659 C CA . ARG A 1 82 ? 6.301 -14.622 1.768 1.00 89.75 82 ARG A CA 1
ATOM 660 C C . ARG A 1 82 ? 5.361 -15.497 2.602 1.00 89.75 82 ARG A C 1
ATOM 662 O O . ARG A 1 82 ? 5.197 -15.257 3.793 1.00 89.75 82 ARG A O 1
ATOM 669 N N . GLY A 1 83 ? 4.798 -16.526 1.971 1.00 88.12 83 GLY A N 1
ATOM 670 C CA . GLY A 1 83 ? 3.881 -17.463 2.623 1.00 88.12 83 GLY A CA 1
ATOM 671 C C . GLY A 1 83 ? 2.453 -16.942 2.792 1.00 88.12 83 GLY A C 1
ATOM 672 O O . GLY A 1 83 ? 1.673 -17.611 3.456 1.00 88.12 83 GLY A O 1
ATOM 673 N N . LYS A 1 84 ? 2.118 -15.782 2.211 1.00 91.12 84 LYS A N 1
ATOM 674 C CA . LYS A 1 84 ? 0.752 -15.259 2.148 1.00 91.12 84 LYS A CA 1
ATOM 675 C C . LYS A 1 84 ? 0.140 -15.467 0.768 1.00 91.12 84 LYS A C 1
ATOM 677 O O . LYS A 1 84 ? 0.849 -15.469 -0.240 1.00 91.12 84 LYS A O 1
ATOM 682 N N . SER A 1 85 ? -1.173 -15.651 0.726 1.00 88.38 85 SER A N 1
ATOM 683 C CA . SER A 1 85 ? -1.936 -15.888 -0.497 1.00 88.38 85 SER A CA 1
ATOM 684 C C . SER A 1 85 ? -3.359 -15.339 -0.394 1.00 88.38 85 SER A C 1
ATOM 686 O O . SER A 1 85 ? -3.814 -14.931 0.670 1.00 88.38 85 SER A O 1
ATOM 688 N N . VAL A 1 86 ? -4.089 -15.368 -1.511 1.00 85.25 86 VAL A N 1
ATOM 689 C CA . VAL A 1 86 ? -5.501 -14.951 -1.561 1.00 85.25 86 VAL A CA 1
ATOM 690 C C . VAL A 1 86 ? -6.384 -15.788 -0.623 1.00 85.25 86 VAL A C 1
ATOM 692 O O . VAL A 1 86 ? -7.355 -15.268 -0.087 1.00 85.25 86 VAL A O 1
ATOM 695 N N . ASN A 1 87 ? -6.019 -17.047 -0.369 1.00 84.81 87 ASN A N 1
ATOM 696 C CA . ASN A 1 87 ? -6.790 -17.950 0.489 1.00 84.81 87 ASN A CA 1
ATOM 697 C C . ASN A 1 87 ? -6.706 -17.590 1.981 1.00 84.81 87 ASN A C 1
ATOM 699 O O . ASN A 1 87 ? -7.463 -18.130 2.776 1.00 84.81 87 ASN A O 1
ATOM 703 N N . ASP A 1 88 ? -5.801 -16.694 2.381 1.00 78.88 88 ASP A N 1
ATOM 704 C CA . ASP A 1 88 ? -5.707 -16.271 3.783 1.00 78.88 88 ASP A CA 1
ATOM 705 C C . ASP A 1 88 ? -6.784 -15.239 4.171 1.00 78.88 88 ASP A C 1
ATOM 707 O O . ASP A 1 88 ? -6.874 -14.859 5.336 1.00 78.88 88 ASP A O 1
ATOM 711 N N . PHE A 1 89 ? -7.575 -14.760 3.202 1.00 69.00 89 PHE A N 1
ATOM 712 C CA . PHE A 1 89 ? -8.681 -13.818 3.413 1.00 69.00 89 PHE A CA 1
ATOM 713 C C . PHE A 1 89 ? -10.059 -14.497 3.471 1.00 69.00 89 PHE A C 1
ATOM 715 O O . PHE A 1 89 ? -11.061 -13.799 3.631 1.00 69.00 89 PHE A O 1
ATOM 722 N N . SER A 1 90 ? -10.114 -15.821 3.281 1.00 57.22 90 SER A N 1
ATOM 723 C CA . SER A 1 90 ? -11.342 -16.632 3.255 1.00 57.22 90 SER A CA 1
ATOM 724 C C . SER A 1 90 ? -11.582 -17.404 4.543 1.00 57.22 90 SER A C 1
ATOM 726 O O . SER A 1 90 ? -10.587 -17.902 5.112 1.00 57.22 90 SER A O 1
#

pLDDT: mean 87.38, std 7.25, range [57.22, 94.75]